Protein AF-A0AAD5IDW5-F1 (afdb_monomer_lite)

pLDDT: mean 70.52, std 19.31, range [33.97, 95.75]

Foldseek 3Di:
DDDDDDDDDDDPPPVPVVQVVVPPDPPPDDPDDDPCCCVPQPVVCVVVVHDHPGPPDDDDDPVVDDPVVVCVVVPPPPDDD

Structure (mmCIF, N/CA/C/O backbone):
data_AF-A0AAD5IDW5-F1
#
_entry.id   AF-A0AAD5IDW5-F1
#
loop_
_atom_site.group_PDB
_atom_site.id
_atom_site.type_symbol
_atom_site.label_atom_id
_atom_site.label_alt_id
_atom_site.label_comp_id
_atom_site.label_asym_id
_atom_site.label_entity_id
_atom_site.label_seq_id
_atom_site.pdbx_PDB_ins_code
_atom_site.Cartn_x
_atom_site.Cartn_y
_atom_site.Cartn_z
_atom_site.occupancy
_atom_site.B_iso_or_equiv
_atom_site.auth_seq_id
_atom_site.auth_comp_id
_atom_site.auth_asym_id
_atom_site.auth_atom_id
_atom_site.pdbx_PDB_model_num
ATOM 1 N N . MET A 1 1 ? 35.196 -31.377 -21.431 1.00 40.88 1 MET A N 1
ATOM 2 C CA . MET A 1 1 ? 34.645 -30.355 -20.517 1.00 40.88 1 MET A CA 1
ATOM 3 C C . MET A 1 1 ? 33.342 -29.833 -21.094 1.00 40.88 1 MET A C 1
ATOM 5 O O . MET A 1 1 ? 33.371 -29.105 -22.075 1.00 40.88 1 MET A O 1
ATOM 9 N N . LYS A 1 2 ? 32.204 -30.254 -20.540 1.00 39.25 2 LYS A N 1
ATOM 10 C CA . LYS A 1 2 ? 30.918 -29.579 -20.730 1.00 39.25 2 LYS A CA 1
ATOM 11 C C . LYS A 1 2 ? 30.359 -29.353 -19.334 1.00 39.25 2 LYS A C 1
ATOM 13 O O . LYS A 1 2 ? 30.154 -30.322 -18.613 1.00 39.25 2 LYS A O 1
ATOM 18 N N . ALA A 1 3 ? 30.181 -28.095 -18.965 1.00 48.06 3 ALA A N 1
ATOM 19 C CA . ALA A 1 3 ? 29.489 -27.705 -17.752 1.00 48.06 3 ALA A CA 1
ATOM 20 C C . ALA A 1 3 ? 28.478 -26.633 -18.153 1.00 48.06 3 ALA A C 1
ATOM 22 O O . ALA A 1 3 ? 28.810 -25.458 -18.249 1.00 48.06 3 ALA A O 1
ATOM 23 N N . TYR A 1 4 ? 27.261 -27.075 -18.445 1.00 43.91 4 TYR A N 1
ATOM 24 C CA . TYR A 1 4 ? 26.085 -26.238 -18.280 1.00 43.91 4 TYR A CA 1
ATOM 25 C C . TYR A 1 4 ? 25.283 -26.910 -17.176 1.00 43.91 4 TYR A C 1
ATOM 27 O O . TYR A 1 4 ? 24.629 -27.927 -17.405 1.00 43.91 4 TYR A O 1
ATOM 35 N N . SER A 1 5 ? 25.456 -26.397 -15.959 1.00 52.09 5 SER A N 1
ATOM 36 C CA . SER A 1 5 ? 24.605 -26.723 -14.824 1.00 52.09 5 SER A CA 1
ATOM 37 C C . SER A 1 5 ? 23.232 -26.135 -15.105 1.00 52.09 5 SER A C 1
ATOM 39 O O . SER A 1 5 ? 23.091 -24.929 -15.307 1.00 52.09 5 SER A O 1
ATOM 41 N N . ALA A 1 6 ? 22.244 -27.013 -15.181 1.00 59.00 6 ALA A N 1
ATOM 42 C CA . ALA A 1 6 ? 20.855 -26.626 -15.146 1.00 59.00 6 ALA A CA 1
ATOM 43 C C . ALA A 1 6 ? 20.507 -26.136 -13.727 1.00 59.00 6 ALA A C 1
ATOM 45 O O . ALA A 1 6 ? 21.042 -26.647 -12.746 1.00 59.00 6 ALA A O 1
ATOM 46 N N . GLU A 1 7 ? 19.556 -25.202 -13.673 1.00 52.47 7 GLU A N 1
ATOM 47 C CA . GLU A 1 7 ? 18.706 -24.901 -12.510 1.00 52.47 7 GLU A CA 1
ATOM 48 C C . GLU A 1 7 ? 19.294 -23.963 -11.439 1.00 52.47 7 GLU A C 1
ATOM 50 O O . GLU A 1 7 ? 19.666 -24.379 -10.351 1.00 52.47 7 GLU A O 1
ATOM 55 N N . ASP A 1 8 ? 19.265 -22.652 -11.715 1.00 48.25 8 ASP A N 1
ATOM 56 C CA . ASP A 1 8 ? 18.872 -21.680 -10.681 1.00 48.25 8 ASP A CA 1
ATOM 57 C C . ASP A 1 8 ? 17.994 -20.567 -11.286 1.00 48.25 8 ASP A C 1
ATOM 59 O O . ASP A 1 8 ? 18.424 -19.481 -11.671 1.00 48.25 8 ASP A O 1
ATOM 63 N N . THR A 1 9 ? 16.747 -20.978 -11.519 1.00 50.06 9 THR A N 1
ATOM 64 C CA . THR A 1 9 ? 15.509 -20.267 -11.184 1.00 50.06 9 THR A CA 1
ATOM 65 C C . THR A 1 9 ? 15.451 -18.772 -11.503 1.00 50.06 9 THR A C 1
ATOM 67 O O . THR A 1 9 ? 15.642 -17.904 -10.653 1.00 50.06 9 THR A O 1
ATOM 70 N N . ALA A 1 10 ? 15.008 -18.472 -12.731 1.00 57.34 10 ALA A N 1
ATOM 71 C CA . ALA A 1 10 ? 14.230 -17.263 -12.993 1.00 57.34 10 ALA A CA 1
ATOM 72 C C . ALA A 1 10 ? 13.197 -17.077 -11.863 1.00 57.34 10 ALA A C 1
ATOM 74 O O . ALA A 1 10 ? 12.598 -18.081 -11.457 1.00 57.34 10 ALA A O 1
ATOM 75 N N . PRO A 1 11 ? 12.988 -15.847 -11.346 1.00 53.62 11 PRO A N 1
ATOM 76 C CA . PRO A 1 11 ? 12.096 -15.616 -10.214 1.00 53.62 11 PRO A CA 1
ATOM 77 C C . PRO A 1 11 ? 10.771 -16.322 -10.492 1.00 53.62 11 PRO A C 1
ATOM 79 O O . PRO A 1 11 ? 10.319 -16.270 -11.644 1.00 53.62 11 PRO A O 1
ATOM 82 N N . PRO A 1 12 ? 10.170 -17.010 -9.500 1.00 43.44 12 PRO A N 1
ATOM 83 C CA . PRO A 1 12 ? 8.890 -17.654 -9.711 1.00 43.44 12 PRO A CA 1
ATOM 84 C C . PRO A 1 12 ? 7.977 -16.582 -10.282 1.00 43.44 12 PRO A C 1
ATOM 86 O O . PRO A 1 12 ? 7.679 -15.588 -9.615 1.00 43.44 12 PRO A O 1
ATOM 89 N N . LYS A 1 13 ? 7.587 -16.759 -11.547 1.00 54.47 13 LYS A N 1
ATOM 90 C CA . LYS A 1 13 ? 6.504 -16.007 -12.157 1.00 54.47 13 LYS A CA 1
ATOM 91 C C . LYS A 1 13 ? 5.267 -16.476 -11.413 1.00 54.47 13 LYS A C 1
ATOM 93 O O . LYS A 1 13 ? 4.536 -17.327 -11.910 1.00 54.47 13 LYS A O 1
ATOM 98 N N . ARG A 1 14 ? 5.085 -16.009 -10.172 1.00 50.47 14 ARG A N 1
ATOM 99 C CA . ARG A 1 14 ? 3.791 -16.074 -9.513 1.00 50.47 14 ARG A CA 1
ATOM 100 C C . ARG A 1 14 ? 2.858 -15.454 -10.540 1.00 50.47 14 ARG A C 1
ATOM 102 O O . ARG A 1 14 ? 3.129 -14.321 -10.948 1.00 50.47 14 ARG A O 1
ATOM 109 N N . PRO A 1 15 ? 1.871 -16.191 -11.061 1.00 46.75 15 PRO A N 1
ATOM 110 C CA . PRO A 1 15 ? 0.899 -15.587 -11.946 1.00 46.75 15 PRO A CA 1
ATOM 111 C C . PRO A 1 15 ? 0.218 -14.495 -11.122 1.00 46.75 15 PRO A C 1
ATOM 113 O O . PRO A 1 15 ? -0.608 -14.772 -10.262 1.00 46.75 15 PRO A O 1
ATOM 116 N N . MET A 1 16 ? 0.641 -13.249 -11.338 1.00 50.50 16 MET A N 1
ATOM 117 C CA . MET A 1 16 ? 0.128 -12.053 -10.666 1.00 50.50 16 MET A CA 1
ATOM 118 C C . MET A 1 16 ? -1.390 -11.919 -10.874 1.00 50.50 16 MET A C 1
ATOM 120 O O . MET A 1 16 ? -2.079 -11.322 -10.057 1.00 50.50 16 MET A O 1
ATOM 124 N N . LEU A 1 17 ? -1.903 -12.572 -11.923 1.00 49.50 17 LEU A N 1
ATOM 125 C CA . LEU A 1 17 ? -3.320 -12.752 -12.221 1.00 49.50 17 LEU A CA 1
ATOM 126 C C . LEU A 1 17 ? -4.101 -13.461 -11.104 1.00 49.50 17 LEU A C 1
ATOM 128 O O . LEU A 1 17 ? -5.233 -13.072 -10.847 1.00 49.50 17 LEU A O 1
ATOM 132 N N . LEU A 1 18 ? -3.511 -14.426 -10.386 1.00 45.53 18 LEU A N 1
ATOM 133 C CA . LEU A 1 18 ? -4.251 -15.148 -9.341 1.00 45.53 18 LEU A CA 1
ATOM 134 C C . LEU A 1 18 ? -4.517 -14.280 -8.104 1.00 45.53 18 LEU A C 1
ATOM 136 O O . LEU A 1 18 ? -5.559 -14.422 -7.479 1.00 45.53 18 LEU A O 1
ATOM 140 N N . ALA A 1 19 ? -3.624 -13.342 -7.768 1.00 51.72 19 ALA A N 1
ATOM 141 C CA . ALA A 1 19 ? -3.785 -12.518 -6.567 1.00 51.72 19 ALA A CA 1
ATOM 142 C C . ALA A 1 19 ? -4.924 -11.496 -6.697 1.00 51.72 19 ALA A C 1
ATOM 144 O O . ALA A 1 19 ? -5.591 -11.202 -5.711 1.00 51.72 19 ALA A O 1
ATOM 145 N N . PHE A 1 20 ? -5.171 -10.964 -7.899 1.00 53.66 20 PHE A N 1
ATOM 146 C CA . PHE A 1 20 ? -6.276 -10.027 -8.121 1.00 53.66 20 PHE A CA 1
ATOM 147 C C . PHE A 1 20 ? -7.602 -10.742 -8.422 1.00 53.66 20 PHE A C 1
ATOM 149 O O . PHE A 1 20 ? -8.647 -10.224 -8.045 1.00 53.66 20 PHE A O 1
ATOM 156 N N . GLU A 1 21 ? -7.577 -11.932 -9.040 1.00 51.78 21 GLU A N 1
ATOM 157 C CA . GLU A 1 21 ? -8.785 -12.748 -9.268 1.00 51.78 21 GLU A CA 1
ATOM 158 C C . GLU A 1 21 ? -9.306 -13.437 -7.992 1.00 51.78 21 GLU A C 1
ATOM 160 O O . GLU A 1 21 ? -10.514 -13.639 -7.858 1.00 51.78 21 GLU A O 1
ATOM 165 N N . GLU A 1 22 ? -8.441 -13.766 -7.023 1.00 57.00 22 GLU A N 1
ATOM 166 C CA . GLU A 1 22 ? -8.872 -14.288 -5.711 1.00 57.00 22 GLU A CA 1
ATOM 167 C C . GLU A 1 22 ? -9.617 -13.239 -4.874 1.00 57.00 22 GLU A C 1
ATOM 169 O O . GLU A 1 22 ? -10.492 -13.566 -4.062 1.00 57.00 22 GLU A O 1
ATOM 174 N N . LEU A 1 23 ? -9.302 -11.963 -5.091 1.00 64.81 23 LEU A N 1
ATOM 175 C CA . LEU A 1 23 ? -10.053 -10.849 -4.546 1.00 64.81 23 LEU A CA 1
ATOM 176 C C . LEU A 1 23 ? -11.317 -10.705 -5.397 1.00 64.81 23 LEU A C 1
ATOM 178 O O . LEU A 1 23 ? -11.302 -10.003 -6.399 1.00 64.81 23 LEU A O 1
ATOM 182 N N . GLN A 1 24 ? -12.404 -11.390 -5.021 1.00 71.19 24 GLN A N 1
ATOM 183 C CA . GLN A 1 24 ? -13.738 -11.285 -5.644 1.00 71.19 24 GLN A CA 1
ATOM 184 C C . GLN A 1 24 ? -14.318 -9.864 -5.487 1.00 71.19 24 GLN A C 1
ATOM 186 O O . GLN A 1 24 ? -15.305 -9.633 -4.786 1.00 71.19 24 GLN A O 1
ATOM 191 N N . LEU A 1 25 ? -13.658 -8.883 -6.090 1.00 75.31 25 LEU A N 1
ATOM 192 C CA . LEU A 1 25 ? -13.997 -7.480 -6.027 1.00 75.31 25 LEU A CA 1
ATOM 193 C C . LEU A 1 25 ? -14.999 -7.181 -7.140 1.00 75.31 25 LEU A C 1
ATOM 195 O O . LEU A 1 25 ? -14.854 -7.667 -8.265 1.00 75.31 25 LEU A O 1
ATOM 199 N N . PRO A 1 26 ? -16.029 -6.377 -6.851 1.00 79.94 26 PRO A N 1
ATOM 200 C CA . PRO A 1 26 ? -16.983 -5.987 -7.869 1.00 79.94 26 PRO A CA 1
ATOM 201 C C . PRO A 1 26 ? -16.287 -5.178 -8.979 1.00 79.94 26 PRO A C 1
ATOM 203 O O . PRO A 1 26 ? -15.336 -4.433 -8.703 1.00 79.94 26 PRO A O 1
ATOM 206 N N . PRO A 1 27 ? -16.780 -5.261 -10.228 1.00 78.12 27 PRO A N 1
ATOM 207 C CA . PRO A 1 27 ? -16.286 -4.436 -11.322 1.00 78.12 27 PRO A CA 1
ATOM 208 C C . PRO A 1 27 ? -16.281 -2.949 -10.941 1.00 78.12 27 PRO A C 1
ATOM 210 O O . PRO A 1 27 ? -17.283 -2.417 -10.466 1.00 78.12 27 PRO A O 1
ATOM 213 N N . GLY A 1 28 ? -15.146 -2.275 -11.145 1.00 79.50 28 GLY A N 1
ATOM 214 C CA . GLY A 1 28 ? -14.979 -0.851 -10.827 1.00 79.50 28 GLY A CA 1
ATOM 215 C C . GLY A 1 28 ? -14.438 -0.545 -9.426 1.00 79.50 28 GLY A C 1
ATOM 216 O O . GLY A 1 28 ? -14.245 0.634 -9.112 1.00 79.50 28 GLY A O 1
ATOM 217 N N . TYR A 1 29 ? -14.147 -1.562 -8.605 1.00 81.25 29 TYR A N 1
ATOM 218 C CA . TYR A 1 29 ? -13.397 -1.363 -7.366 1.00 81.25 29 TYR A CA 1
ATOM 219 C C . TYR A 1 29 ? -12.028 -0.744 -7.670 1.00 81.25 29 TYR A C 1
ATOM 221 O O . TYR A 1 29 ? -11.295 -1.198 -8.549 1.00 81.25 29 TYR A O 1
ATOM 229 N N . ARG A 1 30 ? -11.687 0.312 -6.935 1.00 83.81 30 ARG A N 1
ATOM 230 C CA . ARG A 1 30 ? -10.398 0.993 -7.030 1.00 83.81 30 ARG A CA 1
ATOM 231 C C . ARG A 1 30 ? -9.796 1.072 -5.645 1.00 83.81 30 ARG A C 1
ATOM 233 O O . ARG A 1 30 ? -10.490 1.372 -4.677 1.00 83.81 30 ARG A O 1
ATOM 240 N N . PHE A 1 31 ? -8.498 0.829 -5.566 1.00 85.81 31 PHE A N 1
ATOM 241 C CA . PHE A 1 31 ? -7.765 1.025 -4.332 1.00 85.81 31 PHE A CA 1
ATOM 242 C C . PHE A 1 31 ? -7.574 2.526 -4.086 1.00 85.81 31 PHE A C 1
ATOM 244 O O . PHE A 1 31 ? -6.774 3.173 -4.757 1.00 85.81 31 PHE A O 1
ATOM 251 N N . VAL A 1 32 ? -8.358 3.074 -3.156 1.00 88.75 32 VAL A N 1
ATOM 252 C CA . VAL A 1 32 ? -8.331 4.493 -2.767 1.00 88.75 32 VAL A CA 1
ATOM 253 C C . VAL A 1 32 ? -8.346 4.600 -1.232 1.00 88.75 32 VAL A C 1
ATOM 255 O O . VAL A 1 32 ? -9.341 5.045 -0.663 1.00 88.75 32 VAL A O 1
ATOM 258 N N . PRO A 1 33 ? -7.301 4.117 -0.532 1.00 88.56 33 PRO A N 1
ATOM 259 C CA . PRO A 1 33 ? -7.216 4.259 0.919 1.00 88.56 33 PRO A CA 1
ATOM 260 C C . PRO A 1 33 ? -6.955 5.722 1.307 1.00 88.56 33 PRO A C 1
ATOM 262 O O . PRO A 1 33 ? -6.329 6.476 0.559 1.00 88.56 33 PRO A O 1
ATOM 265 N N . SER A 1 34 ? -7.369 6.109 2.508 1.00 94.44 34 SER A N 1
ATOM 266 C CA . SER A 1 34 ? -6.868 7.318 3.171 1.00 94.44 34 SER A CA 1
ATOM 267 C C . SER A 1 34 ? -5.441 7.119 3.701 1.00 94.44 34 SER A C 1
ATOM 269 O O . SER A 1 34 ? -4.998 5.988 3.911 1.00 94.44 34 SER A O 1
ATOM 271 N N . ASP A 1 35 ? -4.729 8.214 3.993 1.00 95.00 35 ASP A N 1
ATOM 272 C CA . ASP A 1 35 ? -3.371 8.153 4.561 1.00 95.00 35 ASP A CA 1
ATOM 273 C C . ASP A 1 35 ? -3.324 7.329 5.857 1.00 95.00 35 ASP A C 1
ATOM 275 O O . ASP A 1 35 ? -2.417 6.523 6.069 1.00 95.00 35 ASP A O 1
ATOM 279 N N . ASN A 1 36 ? -4.335 7.490 6.718 1.00 95.75 36 ASN A N 1
ATOM 280 C CA . ASN A 1 36 ? -4.432 6.744 7.967 1.00 95.75 36 ASN A CA 1
ATOM 281 C C . ASN A 1 36 ? -4.620 5.240 7.720 1.00 95.75 36 ASN A C 1
ATOM 283 O O . ASN A 1 36 ? -3.949 4.432 8.358 1.00 95.75 36 ASN A O 1
ATOM 287 N N . GLU A 1 37 ? -5.492 4.858 6.785 1.00 92.00 37 GLU A N 1
ATOM 288 C CA . GLU A 1 37 ? -5.697 3.450 6.421 1.00 92.00 37 GLU A CA 1
ATOM 289 C C . GLU A 1 37 ? -4.429 2.857 5.797 1.00 92.00 37 GLU A C 1
ATOM 291 O O . GLU A 1 37 ? -4.020 1.753 6.154 1.00 92.00 37 GLU A O 1
ATOM 296 N N . LEU A 1 38 ? -3.737 3.601 4.930 1.00 92.06 38 LEU A N 1
ATOM 297 C CA . LEU A 1 38 ? -2.476 3.153 4.339 1.00 92.06 38 LEU A CA 1
ATOM 298 C C . LEU A 1 38 ? -1.417 2.858 5.416 1.00 92.06 38 LEU A C 1
ATOM 300 O O . LEU A 1 38 ? -0.716 1.844 5.355 1.00 92.06 38 LEU A O 1
ATOM 304 N N . ILE A 1 39 ? -1.319 3.713 6.432 1.00 93.12 39 ILE A N 1
ATOM 305 C CA . ILE A 1 39 ? -0.348 3.548 7.517 1.00 93.12 39 ILE A CA 1
ATOM 306 C C . ILE A 1 39 ? -0.761 2.418 8.463 1.00 93.12 39 ILE A C 1
ATOM 308 O O . ILE A 1 39 ? 0.017 1.489 8.695 1.00 93.12 39 ILE A O 1
ATOM 312 N N . VAL A 1 40 ? -1.967 2.485 9.023 1.00 92.25 40 VAL A N 1
ATOM 313 C CA . VAL A 1 40 ? -2.408 1.588 10.100 1.00 92.25 40 VAL A CA 1
ATOM 314 C C . VAL A 1 40 ? -2.729 0.196 9.565 1.00 92.25 40 VAL A C 1
ATOM 316 O O . VAL A 1 40 ? -2.309 -0.804 10.152 1.00 92.25 40 VAL A O 1
ATOM 319 N N . ASP A 1 41 ? -3.445 0.109 8.445 1.00 90.12 41 ASP A N 1
ATOM 320 C CA . ASP A 1 41 ? -3.955 -1.161 7.935 1.00 90.12 41 ASP A CA 1
ATOM 321 C C . ASP A 1 41 ? -3.015 -1.861 6.961 1.00 90.12 41 ASP A C 1
ATOM 323 O O . ASP A 1 41 ? -3.116 -3.080 6.818 1.00 90.12 41 ASP A O 1
ATOM 327 N N . TYR A 1 42 ? -2.079 -1.144 6.337 1.00 90.69 42 TYR A N 1
ATOM 328 C CA . TYR A 1 42 ? -1.130 -1.758 5.410 1.00 90.69 42 TYR A CA 1
ATOM 329 C C . TYR A 1 42 ? 0.295 -1.745 5.953 1.00 90.69 42 TYR A C 1
ATOM 331 O O . TYR A 1 42 ? 0.853 -2.811 6.215 1.00 90.69 42 TYR A O 1
ATOM 339 N N . LEU A 1 43 ? 0.884 -0.573 6.192 1.00 91.75 43 LEU A N 1
ATOM 340 C CA . LEU A 1 43 ? 2.292 -0.473 6.603 1.00 91.75 43 LEU A CA 1
ATOM 341 C C . LEU A 1 43 ? 2.553 -1.097 7.982 1.00 91.75 43 LEU A C 1
ATOM 343 O O . LEU A 1 43 ? 3.407 -1.976 8.112 1.00 91.75 43 LEU A O 1
ATOM 347 N N . MET A 1 44 ? 1.803 -0.694 9.011 1.00 93.56 44 MET A N 1
ATOM 348 C CA . MET A 1 44 ? 1.978 -1.219 10.369 1.00 93.56 44 MET A CA 1
ATOM 349 C C . MET A 1 44 ? 1.657 -2.711 10.445 1.00 93.56 44 MET A C 1
ATOM 351 O O . MET A 1 44 ? 2.431 -3.475 11.021 1.00 93.56 44 MET A O 1
ATOM 355 N N . LYS A 1 45 ? 0.554 -3.160 9.830 1.00 91.62 45 LYS A N 1
ATOM 356 C CA . LYS A 1 45 ? 0.209 -4.591 9.809 1.00 91.62 45 LYS A CA 1
ATOM 357 C C . LYS A 1 45 ? 1.279 -5.422 9.107 1.00 91.62 45 LYS A C 1
ATOM 359 O O . LYS A 1 45 ? 1.627 -6.478 9.632 1.00 91.62 45 LYS A O 1
ATOM 364 N N . LYS A 1 46 ? 1.850 -4.930 8.003 1.00 89.31 46 LYS A N 1
ATOM 365 C CA . LYS A 1 46 ? 2.952 -5.597 7.298 1.00 89.31 46 LYS A CA 1
ATOM 366 C C . LYS A 1 46 ? 4.203 -5.714 8.166 1.00 89.31 46 LYS A C 1
ATOM 368 O O . LYS A 1 46 ? 4.749 -6.805 8.286 1.00 89.31 46 LYS A O 1
ATOM 373 N N . LEU A 1 47 ? 4.602 -4.636 8.845 1.00 91.06 47 LEU A N 1
ATOM 374 C CA . LEU A 1 47 ? 5.734 -4.648 9.786 1.00 91.06 47 LEU A CA 1
ATOM 375 C C . LEU A 1 47 ? 5.518 -5.613 10.959 1.00 91.06 47 LEU A C 1
ATOM 377 O O . LEU A 1 47 ? 6.451 -6.268 11.413 1.00 91.06 47 LEU A O 1
ATOM 381 N N . MET A 1 48 ? 4.280 -5.721 11.438 1.00 92.94 48 MET A N 1
ATOM 382 C CA . MET A 1 48 ? 3.892 -6.648 12.503 1.00 92.94 48 MET A CA 1
ATOM 383 C C . MET A 1 48 ? 3.615 -8.073 11.996 1.00 92.94 48 MET A C 1
ATOM 385 O O . MET A 1 48 ? 3.155 -8.910 12.775 1.00 92.94 48 MET A O 1
ATOM 389 N N . ASN A 1 49 ? 3.839 -8.339 10.705 1.00 87.25 49 ASN A N 1
ATOM 390 C CA . ASN A 1 49 ? 3.572 -9.613 10.042 1.00 87.25 49 ASN A CA 1
ATOM 391 C C . ASN A 1 49 ? 2.125 -10.122 10.245 1.00 87.25 49 ASN A C 1
ATOM 393 O O . ASN A 1 49 ? 1.870 -11.324 10.354 1.00 87.25 49 ASN A O 1
ATOM 397 N N . ARG A 1 50 ? 1.172 -9.186 10.341 1.00 88.44 50 ARG A N 1
ATOM 398 C CA . ARG A 1 50 ? -0.267 -9.436 10.489 1.00 88.44 50 ARG A CA 1
ATOM 399 C C . ARG A 1 50 ? -0.932 -9.554 9.121 1.00 88.44 50 ARG A C 1
ATOM 401 O O . ARG A 1 50 ? -0.463 -8.993 8.136 1.00 88.44 50 ARG A O 1
ATOM 408 N N . ARG A 1 51 ? -2.075 -10.244 9.080 1.00 82.88 51 ARG A N 1
ATOM 409 C CA . ARG A 1 51 ? -2.881 -10.387 7.863 1.00 82.88 51 ARG A CA 1
ATOM 410 C C . ARG A 1 51 ? -3.337 -9.013 7.357 1.00 82.88 51 ARG A C 1
ATOM 412 O O . ARG A 1 51 ? -3.972 -8.259 8.098 1.00 82.88 51 ARG A O 1
ATOM 419 N N . LEU A 1 52 ? -3.006 -8.718 6.103 1.00 84.44 52 LEU A N 1
ATOM 420 C CA . LEU A 1 52 ? -3.438 -7.513 5.404 1.00 84.44 52 LEU A CA 1
ATOM 421 C C . LEU A 1 52 ? -4.911 -7.641 4.981 1.00 84.44 52 LEU A C 1
ATOM 423 O O . LEU A 1 52 ? -5.372 -8.763 4.751 1.00 84.44 52 LEU A O 1
ATOM 427 N N . PRO A 1 53 ? -5.653 -6.524 4.871 1.00 79.38 53 PRO A N 1
ATOM 428 C CA . PRO A 1 53 ? -7.030 -6.546 4.379 1.00 79.38 53 PRO A CA 1
ATOM 429 C C . PRO A 1 53 ? -7.141 -7.167 2.981 1.00 79.38 53 PRO A C 1
ATOM 431 O O . PRO A 1 53 ? -8.016 -7.993 2.746 1.00 79.38 53 PRO A O 1
ATOM 434 N N . HIS A 1 54 ? -6.215 -6.807 2.088 1.00 79.00 54 HIS A N 1
ATOM 435 C CA . HIS A 1 54 ? -6.108 -7.329 0.727 1.00 79.00 54 HIS A CA 1
ATOM 436 C C . HIS A 1 54 ? -4.624 -7.441 0.351 1.00 79.00 54 HIS A C 1
ATOM 438 O O . HIS A 1 54 ? -3.847 -6.533 0.661 1.00 79.00 54 HIS A O 1
ATOM 444 N N . ASP A 1 55 ? -4.227 -8.524 -0.322 1.00 75.69 55 ASP A N 1
ATOM 445 C CA . ASP A 1 55 ? -2.838 -8.751 -0.756 1.00 75.69 55 ASP A CA 1
ATOM 446 C C . ASP A 1 55 ? -2.553 -8.095 -2.119 1.00 75.69 55 ASP A C 1
ATOM 448 O O . ASP A 1 55 ? -2.189 -8.731 -3.102 1.00 75.69 55 ASP A O 1
ATOM 452 N N . ILE A 1 56 ? -2.810 -6.789 -2.185 1.00 78.50 56 ILE A N 1
ATOM 453 C CA . ILE A 1 56 ? -2.674 -5.968 -3.400 1.00 78.50 56 ILE A CA 1
ATOM 454 C C . ILE A 1 56 ? -1.330 -5.230 -3.481 1.00 78.50 56 ILE A C 1
ATOM 456 O O . ILE A 1 56 ? -0.981 -4.707 -4.535 1.00 78.50 56 ILE A O 1
ATOM 460 N N . ILE A 1 57 ? -0.579 -5.152 -2.374 1.00 83.62 57 ILE A N 1
ATOM 461 C CA . ILE A 1 57 ? 0.704 -4.435 -2.299 1.00 83.62 57 ILE A CA 1
ATOM 462 C C . ILE A 1 57 ? 1.855 -5.436 -2.394 1.00 83.62 57 ILE A C 1
ATOM 464 O O . ILE A 1 57 ? 2.181 -6.121 -1.424 1.00 83.62 57 ILE A O 1
ATOM 468 N N . ILE A 1 58 ? 2.521 -5.455 -3.547 1.00 82.69 58 ILE A N 1
ATOM 469 C CA . ILE A 1 58 ? 3.625 -6.373 -3.841 1.00 82.69 58 ILE A CA 1
ATOM 470 C C . ILE A 1 58 ? 4.936 -5.873 -3.215 1.00 82.69 58 ILE A C 1
ATOM 472 O O . ILE A 1 58 ? 5.267 -4.688 -3.274 1.00 82.69 58 ILE A O 1
ATOM 476 N N . ASP A 1 59 ? 5.715 -6.792 -2.642 1.00 84.56 59 ASP A N 1
ATOM 477 C CA . ASP A 1 59 ? 7.084 -6.523 -2.200 1.00 84.56 59 ASP A CA 1
ATOM 478 C C . ASP A 1 59 ? 8.040 -6.405 -3.384 1.00 84.56 59 ASP A C 1
ATOM 480 O O . ASP A 1 59 ? 8.318 -7.378 -4.085 1.00 84.56 59 ASP A O 1
ATOM 484 N N . THR A 1 60 ? 8.587 -5.209 -3.589 1.00 85.12 60 THR A N 1
ATOM 485 C CA . THR A 1 60 ? 9.622 -4.966 -4.592 1.00 85.12 60 THR A CA 1
ATOM 486 C C . THR A 1 60 ? 10.606 -3.906 -4.116 1.00 85.12 60 THR A C 1
ATOM 488 O O . THR A 1 60 ? 10.267 -3.007 -3.345 1.00 85.12 60 THR A O 1
ATOM 491 N N . ASN A 1 61 ? 11.851 -4.000 -4.581 1.00 87.25 61 ASN A N 1
ATOM 492 C CA . ASN A 1 61 ? 12.829 -2.947 -4.356 1.00 87.25 61 ASN A CA 1
ATOM 493 C C . ASN A 1 61 ? 12.655 -1.863 -5.422 1.00 87.25 61 ASN A C 1
ATOM 495 O O . ASN A 1 61 ? 13.243 -1.952 -6.498 1.00 87.25 61 ASN A O 1
ATOM 499 N N . ILE A 1 62 ? 11.888 -0.827 -5.087 1.00 89.00 62 ILE A N 1
ATOM 500 C CA . ILE A 1 62 ? 11.556 0.288 -5.985 1.00 89.00 62 ILE A CA 1
ATOM 501 C C . ILE A 1 62 ? 12.780 1.002 -6.579 1.00 89.00 62 ILE A C 1
ATOM 503 O O . ILE A 1 62 ? 12.686 1.549 -7.669 1.00 89.00 62 ILE A O 1
ATOM 507 N N . TYR A 1 63 ? 13.942 0.967 -5.916 1.00 87.88 63 TYR A N 1
ATOM 508 C CA . TYR A 1 63 ? 15.153 1.656 -6.381 1.00 8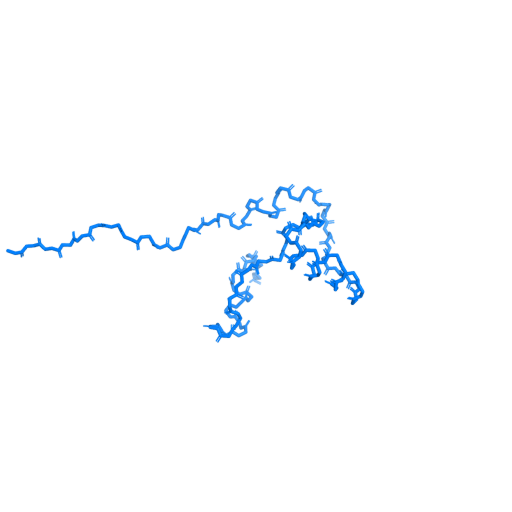7.88 63 TYR A CA 1
ATOM 509 C C . TYR A 1 63 ? 15.898 0.914 -7.493 1.00 87.88 63 TYR A C 1
ATOM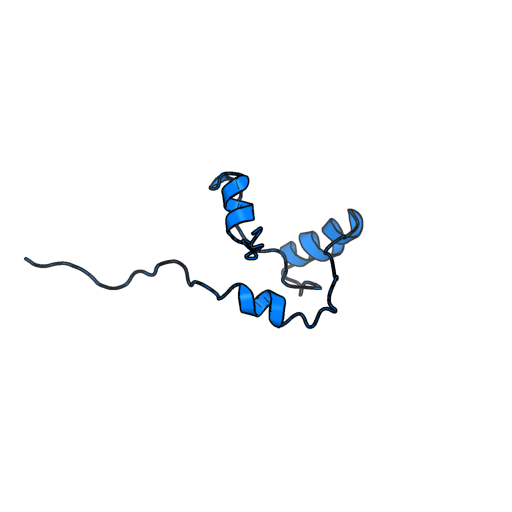 511 O O . TYR A 1 63 ? 16.832 1.460 -8.076 1.00 87.88 63 TYR A O 1
ATOM 519 N N . LYS A 1 64 ? 15.525 -0.337 -7.776 1.00 88.81 64 LYS A N 1
ATOM 520 C CA . LYS A 1 64 ? 16.143 -1.142 -8.839 1.00 88.81 64 LYS A CA 1
ATOM 521 C C . LYS A 1 64 ? 15.481 -0.965 -10.208 1.00 88.81 64 LYS A C 1
ATOM 523 O O . LYS A 1 64 ? 15.990 -1.517 -11.177 1.00 88.81 64 LYS A O 1
ATOM 528 N N . TYR A 1 65 ? 14.367 -0.240 -10.286 1.00 85.38 65 TYR A N 1
ATOM 529 C CA . TYR A 1 65 ? 13.518 -0.154 -11.475 1.00 85.38 65 TYR A CA 1
ATOM 530 C C . TYR A 1 65 ? 13.335 1.301 -11.908 1.00 85.38 65 TYR A C 1
ATOM 532 O O . TYR A 1 65 ? 13.336 2.197 -11.060 1.00 85.38 65 TYR A O 1
ATOM 540 N N . ASN A 1 66 ? 13.129 1.553 -13.208 1.00 82.50 66 ASN A N 1
ATOM 541 C CA . ASN A 1 66 ? 12.586 2.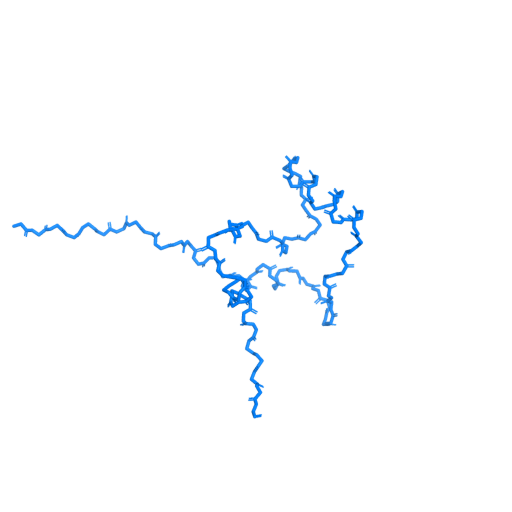850 -13.604 1.00 82.50 66 ASN A CA 1
ATOM 542 C C . ASN A 1 66 ? 11.124 2.952 -13.151 1.00 82.50 66 ASN A C 1
ATOM 544 O O . ASN A 1 66 ? 10.416 1.942 -13.137 1.00 82.50 66 ASN A O 1
ATOM 548 N N . PRO A 1 67 ? 10.623 4.166 -12.863 1.00 84.06 67 PRO A N 1
ATOM 549 C CA . PRO A 1 67 ? 9.217 4.378 -12.514 1.00 84.06 67 PRO A CA 1
ATOM 550 C C . PRO A 1 67 ? 8.230 3.749 -13.511 1.00 84.06 67 PRO A C 1
ATOM 552 O O . PRO A 1 67 ? 7.191 3.235 -13.110 1.00 84.06 67 PRO A O 1
ATOM 555 N N . TRP A 1 68 ? 8.584 3.738 -14.798 1.00 83.50 68 TRP A N 1
ATOM 556 C CA . TRP A 1 68 ? 7.784 3.164 -15.884 1.00 83.50 68 TRP A CA 1
ATOM 557 C C . TRP A 1 68 ? 7.804 1.628 -15.910 1.00 83.50 68 TRP A C 1
ATOM 559 O O . TRP A 1 68 ? 6.823 0.999 -16.305 1.00 83.50 68 TRP A O 1
ATOM 569 N N . ASP A 1 69 ? 8.886 1.013 -15.426 1.00 81.75 69 ASP A N 1
ATOM 570 C CA . ASP A 1 69 ? 9.017 -0.447 -15.357 1.00 81.75 69 ASP A CA 1
ATOM 571 C C . ASP A 1 69 ? 8.114 -1.025 -14.253 1.00 81.75 69 ASP A C 1
ATOM 573 O O . ASP A 1 69 ? 7.635 -2.154 -14.357 1.00 81.75 69 ASP A O 1
ATOM 577 N N . LEU A 1 70 ? 7.840 -0.237 -13.205 1.00 77.50 70 LEU A N 1
ATOM 578 C CA . LEU A 1 70 ? 6.949 -0.619 -12.104 1.00 77.50 70 LEU A CA 1
ATOM 579 C C . LEU A 1 70 ? 5.483 -0.689 -12.549 1.00 77.50 70 LEU A C 1
ATOM 581 O O . LEU A 1 70 ? 4.752 -1.573 -12.108 1.00 77.50 70 LEU A O 1
ATOM 585 N N . THR A 1 71 ? 5.058 0.210 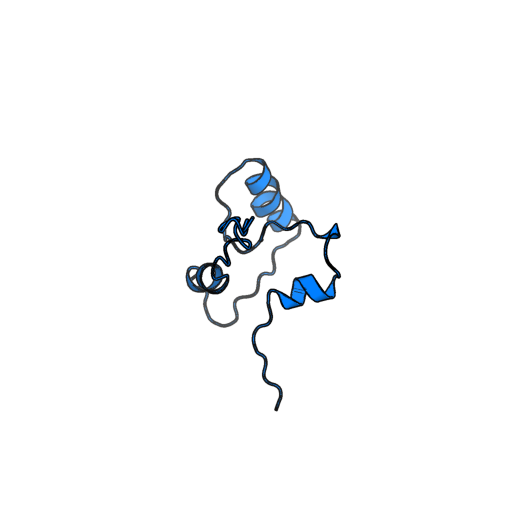-13.443 1.00 71.06 71 THR A N 1
ATOM 586 C CA . THR A 1 71 ? 3.710 0.179 -14.032 1.00 71.06 71 THR A CA 1
ATOM 587 C C . THR A 1 71 ? 3.578 -0.892 -15.112 1.00 71.06 71 THR A C 1
ATOM 589 O O . THR A 1 71 ? 2.507 -1.474 -15.253 1.00 71.06 71 THR A O 1
ATOM 592 N N . GLY A 1 72 ? 4.671 -1.199 -15.825 1.00 54.75 72 GLY A N 1
ATOM 593 C CA . GLY A 1 72 ? 4.732 -2.246 -16.853 1.00 54.75 72 GLY A CA 1
ATOM 594 C C . GLY A 1 72 ? 4.536 -3.669 -16.314 1.00 54.75 72 GLY A C 1
ATOM 595 O O . GLY A 1 72 ? 4.090 -4.560 -17.030 1.00 54.75 72 GLY A O 1
ATOM 596 N N . MET A 1 73 ? 4.788 -3.888 -15.019 1.00 53.78 73 MET A N 1
ATOM 597 C CA . MET A 1 73 ? 4.427 -5.141 -14.341 1.00 53.78 73 MET A CA 1
ATOM 598 C C . MET A 1 73 ? 2.907 -5.316 -14.170 1.00 53.78 73 MET A C 1
ATOM 600 O O . MET A 1 73 ? 2.452 -6.433 -13.943 1.00 53.78 73 MET A O 1
ATOM 604 N N . HIS A 1 74 ? 2.132 -4.240 -14.325 1.00 52.53 74 HIS A N 1
ATOM 605 C CA . HIS A 1 74 ? 0.670 -4.218 -14.305 1.00 52.53 74 HIS A CA 1
ATOM 606 C C . HIS A 1 74 ? 0.112 -3.732 -15.659 1.00 52.53 74 HIS A C 1
ATOM 608 O O . HIS A 1 74 ? -0.873 -2.992 -15.707 1.00 52.53 74 HIS A O 1
ATOM 614 N N . GLU A 1 75 ? 0.728 -4.138 -16.779 1.00 41.97 75 GLU A N 1
ATOM 615 C CA . GLU A 1 75 ? 0.116 -3.999 -18.106 1.00 41.97 75 GLU A CA 1
ATOM 616 C C . GLU A 1 75 ? -1.160 -4.853 -18.183 1.00 41.97 75 GLU A C 1
ATOM 618 O O . GLU A 1 75 ? -1.196 -5.967 -18.705 1.00 41.97 75 GLU A O 1
ATOM 623 N N . SER A 1 76 ? -2.256 -4.295 -17.672 1.00 45.84 76 SER A N 1
ATOM 624 C CA . SER A 1 76 ? -3.572 -4.541 -18.230 1.00 45.84 76 SER A CA 1
ATOM 625 C C . SER A 1 76 ? -3.490 -4.148 -19.697 1.00 45.84 76 SER A C 1
ATOM 627 O O . SER A 1 76 ? -3.269 -2.975 -20.010 1.00 45.84 76 SER A O 1
ATOM 629 N N . GLN A 1 77 ? -3.644 -5.134 -20.577 1.00 39.03 77 GLN A N 1
ATOM 630 C CA . GLN A 1 77 ? -3.850 -4.934 -22.002 1.00 39.03 77 GLN A CA 1
ATOM 631 C C . GLN A 1 77 ? -5.068 -4.029 -22.212 1.00 39.03 77 GLN A C 1
ATOM 633 O O . GLN A 1 77 ? -6.203 -4.484 -22.308 1.00 39.03 77 GLN A O 1
ATOM 638 N N . GLY A 1 78 ? -4.829 -2.723 -22.235 1.00 42.94 78 GLY A N 1
ATOM 639 C CA . GLY A 1 78 ? -5.739 -1.731 -22.772 1.00 42.94 78 GLY A CA 1
ATOM 640 C C . GLY A 1 78 ? -5.377 -1.539 -24.230 1.00 42.94 78 GLY A C 1
ATOM 641 O O . GLY A 1 78 ? -4.616 -0.637 -24.570 1.00 42.94 78 GLY A O 1
ATOM 642 N N . SER A 1 79 ? -5.870 -2.435 -25.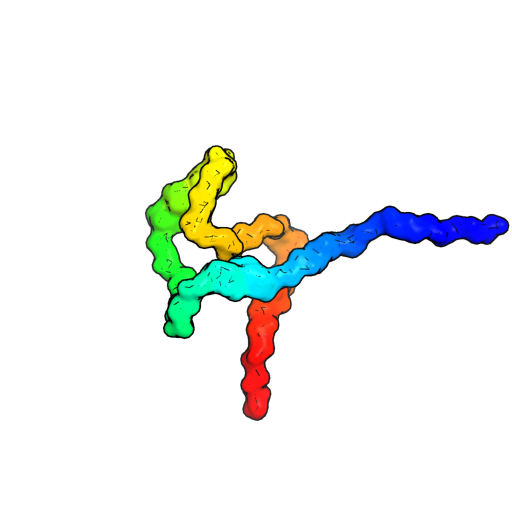077 1.00 39.94 79 SER A N 1
ATOM 643 C CA . SER A 1 79 ? -5.909 -2.258 -26.523 1.00 39.94 79 SER A CA 1
ATOM 644 C C . SER A 1 79 ? -6.642 -0.952 -26.834 1.00 39.94 79 SER A C 1
ATOM 646 O O . SER A 1 79 ? -7.865 -0.891 -26.757 1.00 39.94 79 SER A O 1
ATOM 648 N N . ASN A 1 80 ? -5.898 0.089 -27.199 1.00 34.28 80 ASN A N 1
ATOM 649 C CA . ASN A 1 80 ? -6.458 1.215 -27.932 1.00 34.28 80 ASN A CA 1
ATOM 650 C C . ASN A 1 80 ? -6.212 0.947 -29.415 1.00 34.28 80 ASN A C 1
ATOM 652 O O . ASN A 1 80 ? -5.079 1.021 -29.894 1.00 34.28 80 ASN A O 1
ATOM 656 N N . GLN A 1 81 ? -7.296 0.532 -30.067 1.00 33.97 81 GLN A N 1
ATOM 657 C CA . GLN A 1 81 ? -7.469 0.484 -31.513 1.00 33.97 81 GLN A CA 1
ATOM 658 C C . GLN A 1 81 ? -7.267 1.861 -32.153 1.00 33.97 81 GLN A C 1
ATOM 660 O O . GLN A 1 81 ? -7.622 2.869 -31.500 1.00 33.97 81 GLN A O 1
#

InterPro domains:
  IPR003441 NAC domain [PF02365] (26-76)
  IPR003441 NAC domain [PS51005] (25-81)
  IPR036093 NAC domain superfamily [G3DSA:2.170.150.80] (34-81)
  IPR036093 NAC domain superfamily [SSF101941] (17-76)

Radius of gyration: 17.56 Å; chains: 1; bounding box: 52×38×44 Å

Organism: Acer negundo (NCBI:txid4023)

Secondary structure (DSSP, 8-state):
---------------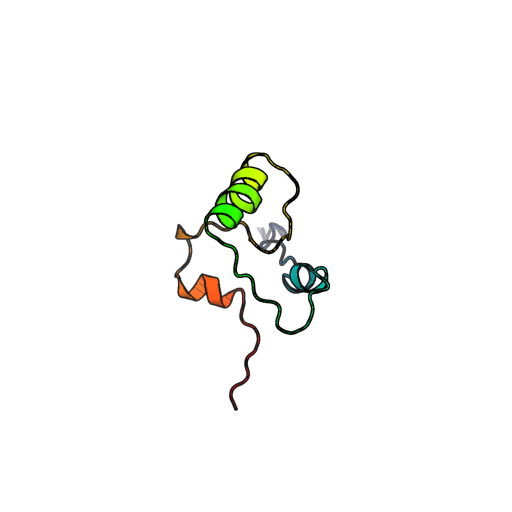HHHHHHSS-PPTT------HHHIIIIIIIHHHTTPPPS-S------GGGS-HHHHHHTT-------

Sequence (81 aa):
MKAYSAEDTAPPKRPMLLAFEELQLPPGYRFVPSDNELIVDYLMKKLMNRRLPHDIIIDTNIYKYNPWDLTGMHESQGSNQ